Protein AF-A0A3D5PVN9-F1 (afdb_monomer)

Solvent-accessible surface area (backbone atoms only — not comparable to full-atom values): 4089 Å² total; per-residue (Å²): 132,85,51,72,68,55,57,51,41,60,69,69,47,40,61,64,53,48,54,57,50,47,54,54,50,53,52,51,51,54,51,50,51,54,52,51,51,52,51,51,50,54,63,71,67,40,53,69,58,55,50,52,50,52,54,51,53,50,50,54,49,52,51,51,51,49,53,57,64,71,73,111

Structure (mmCIF, N/CA/C/O backbone):
data_AF-A0A3D5PVN9-F1
#
_entry.id   AF-A0A3D5PVN9-F1
#
loop_
_atom_site.group_PDB
_atom_site.id
_atom_site.type_symbol
_atom_site.label_atom_id
_atom_site.label_alt_id
_atom_site.label_comp_id
_atom_site.label_asym_id
_atom_site.label_entity_id
_atom_site.label_seq_id
_atom_site.pdbx_PDB_ins_code
_atom_site.Cartn_x
_atom_site.Cartn_y
_atom_site.Cartn_z
_atom_site.occupancy
_atom_site.B_iso_or_equiv
_atom_site.auth_seq_id
_atom_site.auth_comp_id
_atom_site.auth_asym_id
_atom_site.auth_atom_id
_atom_site.pdbx_PDB_model_num
ATOM 1 N N . MET A 1 1 ? 33.230 -5.304 -38.478 1.00 65.44 1 MET A N 1
ATOM 2 C CA . MET A 1 1 ? 32.384 -4.456 -39.346 1.00 65.44 1 MET A CA 1
ATOM 3 C C . MET A 1 1 ? 30.931 -4.633 -38.935 1.00 65.44 1 MET A C 1
ATOM 5 O O . MET A 1 1 ? 30.524 -5.766 -38.709 1.00 65.44 1 MET A O 1
ATOM 9 N N . MET A 1 2 ? 30.185 -3.541 -38.762 1.00 70.38 2 MET A N 1
ATOM 10 C CA . MET A 1 2 ? 28.760 -3.586 -38.411 1.00 70.38 2 MET A CA 1
ATOM 11 C C . MET A 1 2 ? 27.958 -3.991 -39.653 1.00 70.38 2 MET A C 1
ATOM 13 O O . MET A 1 2 ? 28.218 -3.463 -40.731 1.00 70.38 2 MET A O 1
ATOM 17 N N . SER A 1 3 ? 27.041 -4.958 -39.537 1.00 85.25 3 SER A N 1
ATOM 18 C CA . SER A 1 3 ? 26.224 -5.372 -40.683 1.00 85.25 3 SER A CA 1
ATOM 19 C C . SER A 1 3 ? 25.219 -4.276 -41.037 1.00 85.25 3 SER A C 1
ATOM 21 O O . SER A 1 3 ? 24.716 -3.581 -40.152 1.00 85.25 3 SER A O 1
ATOM 23 N N . LEU A 1 4 ? 24.890 -4.150 -42.324 1.00 79.94 4 LEU A N 1
ATOM 24 C CA . LEU A 1 4 ? 23.889 -3.200 -42.822 1.00 79.94 4 LEU A CA 1
ATOM 25 C C . LEU A 1 4 ? 22.557 -3.316 -42.056 1.00 79.94 4 LEU A C 1
ATOM 27 O O . LEU A 1 4 ? 21.935 -2.315 -41.718 1.00 79.94 4 LEU A O 1
ATOM 31 N N . ALA A 1 5 ? 22.174 -4.541 -41.686 1.00 77.38 5 ALA A N 1
ATOM 32 C CA . ALA A 1 5 ? 20.993 -4.807 -40.870 1.00 77.38 5 ALA A CA 1
ATOM 33 C C . ALA A 1 5 ? 21.081 -4.190 -39.462 1.00 77.38 5 ALA A C 1
ATOM 35 O O . ALA A 1 5 ? 20.101 -3.637 -38.967 1.00 77.38 5 ALA A O 1
ATOM 36 N N . LYS A 1 6 ? 22.255 -4.240 -38.821 1.00 76.62 6 LYS A N 1
ATOM 37 C CA . LYS A 1 6 ? 22.461 -3.651 -37.492 1.00 76.62 6 LYS A CA 1
ATOM 38 C C . LYS A 1 6 ? 22.449 -2.122 -37.543 1.00 76.62 6 LYS A C 1
ATOM 40 O O . LYS A 1 6 ? 21.870 -1.497 -36.663 1.00 76.62 6 LYS A O 1
ATOM 45 N N . GLN A 1 7 ? 23.004 -1.536 -38.601 1.00 78.44 7 GLN A N 1
ATOM 46 C CA . GLN A 1 7 ? 22.974 -0.089 -38.813 1.00 78.44 7 GLN A CA 1
ATOM 47 C C . GLN A 1 7 ? 21.545 0.424 -39.057 1.00 78.44 7 GLN A C 1
ATOM 49 O O . GLN A 1 7 ? 21.146 1.434 -38.485 1.00 78.44 7 GLN A O 1
ATOM 54 N N . MET A 1 8 ? 20.745 -0.319 -39.830 1.00 78.94 8 MET A N 1
ATOM 55 C CA . MET A 1 8 ? 19.327 -0.014 -40.052 1.00 78.94 8 MET A CA 1
ATOM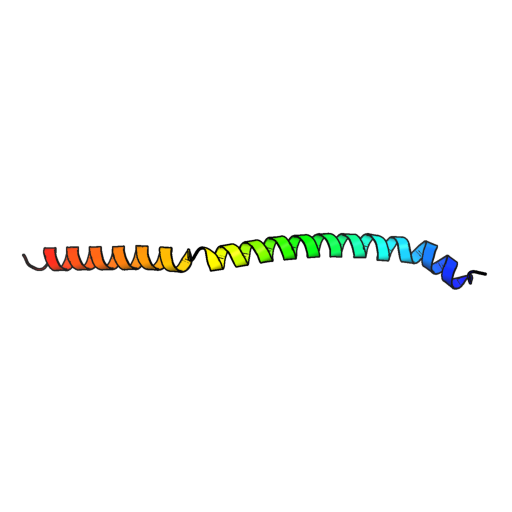 56 C C . MET A 1 8 ? 18.498 -0.115 -38.763 1.00 78.94 8 MET A C 1
ATOM 58 O O . MET A 1 8 ? 17.672 0.752 -38.487 1.00 78.94 8 MET A O 1
ATOM 62 N N . TYR A 1 9 ? 18.733 -1.144 -37.945 1.00 77.19 9 TYR A N 1
ATOM 63 C CA . TYR A 1 9 ? 18.030 -1.328 -36.673 1.00 77.19 9 TYR A CA 1
ATOM 64 C C . TYR A 1 9 ? 18.359 -0.225 -35.655 1.00 77.19 9 TYR A C 1
ATOM 66 O O . TYR A 1 9 ? 17.454 0.357 -35.052 1.00 77.19 9 TYR A O 1
ATOM 74 N N . ASP A 1 10 ? 19.646 0.093 -35.488 1.00 77.44 10 ASP A N 1
ATOM 75 C CA . ASP A 1 10 ? 20.090 1.132 -34.555 1.00 77.44 10 ASP A CA 1
ATOM 76 C C . ASP A 1 10 ? 19.621 2.539 -34.991 1.00 77.44 10 ASP A C 1
ATOM 78 O O . ASP A 1 10 ? 19.370 3.367 -34.122 1.00 77.44 10 ASP A O 1
ATOM 82 N N . TYR A 1 11 ? 19.445 2.811 -36.294 1.00 75.94 11 TYR A N 1
ATOM 83 C CA . TYR A 1 11 ? 19.009 4.129 -36.788 1.00 75.94 11 TYR A CA 1
ATOM 84 C C . TYR A 1 11 ? 17.484 4.324 -36.776 1.00 75.94 11 TYR A C 1
ATOM 86 O O . TYR A 1 11 ? 17.005 5.398 -36.422 1.00 75.94 11 TYR A O 1
ATOM 94 N N . TYR A 1 12 ? 16.706 3.299 -37.143 1.00 72.88 12 TYR A N 1
ATOM 95 C CA . TYR A 1 12 ? 15.252 3.443 -37.317 1.00 72.88 12 TYR A CA 1
ATOM 96 C C . TYR A 1 12 ? 14.411 2.883 -36.169 1.00 72.88 12 TYR A C 1
ATOM 98 O O . TYR A 1 12 ? 13.302 3.360 -35.945 1.00 72.88 12 TYR A O 1
ATOM 106 N N . VAL A 1 13 ? 14.892 1.871 -35.446 1.00 72.00 13 VAL A N 1
ATOM 107 C CA . VAL A 1 13 ? 14.050 1.099 -34.512 1.00 72.00 13 VAL A CA 1
ATOM 108 C C . VAL A 1 13 ? 14.393 1.413 -33.060 1.00 72.00 13 VAL A C 1
ATOM 110 O O . VAL A 1 13 ? 13.514 1.658 -32.234 1.00 72.00 13 VAL A O 1
ATOM 113 N N . LYS A 1 14 ? 15.686 1.448 -32.749 1.00 72.50 14 LYS A N 1
ATOM 114 C CA . LYS A 1 14 ? 16.198 1.644 -31.394 1.00 72.50 14 LYS A CA 1
ATOM 115 C C . LYS A 1 14 ? 15.870 3.000 -30.749 1.00 72.50 14 LYS A C 1
ATOM 117 O O . LYS A 1 14 ? 15.447 2.960 -29.598 1.00 72.50 14 LYS A O 1
ATOM 122 N N . PRO A 1 15 ? 15.997 4.164 -31.414 1.00 68.44 15 PRO A N 1
ATOM 123 C CA . PRO A 1 15 ? 15.642 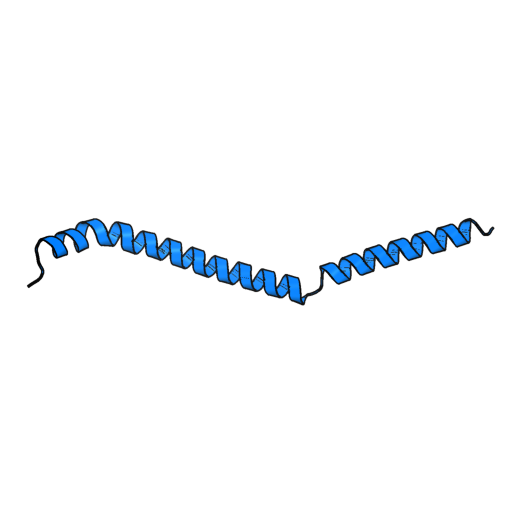5.438 -30.782 1.00 68.44 15 PRO A CA 1
ATOM 124 C C . PRO A 1 15 ? 14.144 5.524 -30.458 1.00 68.44 15 PRO A C 1
ATOM 126 O O . PRO A 1 15 ? 13.759 6.011 -29.404 1.00 68.44 15 PRO A O 1
ATOM 129 N N . TYR A 1 16 ? 13.275 4.966 -31.304 1.00 64.31 16 TYR A N 1
ATOM 130 C CA . TYR A 1 16 ? 11.828 5.055 -31.089 1.00 64.31 16 TYR A CA 1
ATOM 131 C C . TYR A 1 16 ? 11.281 4.068 -30.056 1.00 64.31 16 TYR A C 1
ATOM 133 O O . TYR A 1 16 ? 10.358 4.422 -29.327 1.00 64.31 16 TYR A O 1
ATOM 141 N N . LEU A 1 17 ? 11.805 2.840 -30.003 1.00 65.38 17 LEU A N 1
ATOM 142 C CA . LEU A 1 17 ? 11.325 1.810 -29.073 1.00 65.38 17 LEU A CA 1
ATOM 143 C C . LEU A 1 17 ? 12.136 1.753 -27.775 1.00 65.38 17 LEU A C 1
ATOM 145 O O . LEU A 1 17 ? 11.580 1.440 -26.727 1.00 65.38 17 LEU A O 1
ATOM 149 N N . GLY A 1 18 ? 13.433 2.053 -27.842 1.00 68.56 18 GLY A N 1
ATOM 150 C CA . GLY A 1 18 ? 14.336 2.027 -26.696 1.00 68.56 18 GLY A CA 1
ATOM 151 C C . GLY A 1 18 ? 14.105 3.201 -25.755 1.00 68.56 18 GLY A C 1
ATOM 152 O O . GLY A 1 18 ? 13.819 2.974 -24.586 1.00 68.56 18 GLY A O 1
ATOM 153 N N . GLU A 1 19 ? 14.155 4.437 -26.261 1.00 71.81 19 GLU A N 1
ATOM 154 C CA . GLU A 1 19 ? 14.028 5.630 -25.407 1.00 71.81 19 GLU A CA 1
ATOM 155 C C . GLU A 1 19 ? 12.601 5.784 -24.864 1.00 71.81 19 GLU A C 1
ATOM 157 O O . GLU A 1 19 ? 12.408 5.917 -23.661 1.00 71.81 19 GLU A O 1
ATOM 162 N N . LYS A 1 20 ? 11.568 5.624 -25.708 1.00 70.94 20 LYS A N 1
ATOM 163 C CA . LYS A 1 20 ? 10.169 5.692 -25.237 1.00 70.94 20 LYS A CA 1
ATOM 164 C C . LYS A 1 20 ? 9.794 4.561 -24.280 1.00 70.94 20 LYS A C 1
ATOM 166 O O . LYS A 1 20 ? 8.999 4.775 -23.370 1.00 70.94 20 LYS A O 1
ATOM 171 N N . GLY A 1 21 ? 10.302 3.350 -24.513 1.00 75.62 21 GLY A N 1
ATOM 172 C CA . GLY A 1 21 ? 10.030 2.202 -23.650 1.00 75.62 21 GLY A CA 1
ATOM 173 C C . GLY A 1 21 ? 10.721 2.331 -22.294 1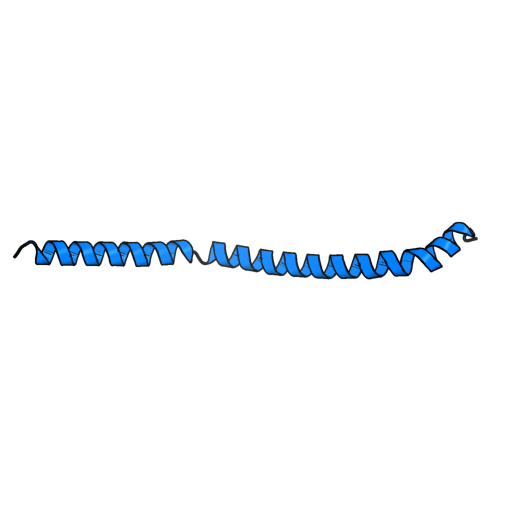.00 75.62 21 GLY A C 1
ATOM 174 O O . GLY A 1 21 ? 10.119 2.019 -21.270 1.00 75.62 21 GLY A O 1
ATOM 175 N N . GLN A 1 22 ? 11.956 2.832 -22.281 1.00 80.62 22 GLN A N 1
ATOM 176 C CA . GLN A 1 22 ? 12.724 3.058 -21.062 1.00 80.62 22 GLN A CA 1
ATOM 177 C C . GLN A 1 22 ? 12.092 4.142 -20.180 1.00 80.62 22 GLN A C 1
ATOM 179 O O . GLN A 1 22 ? 11.888 3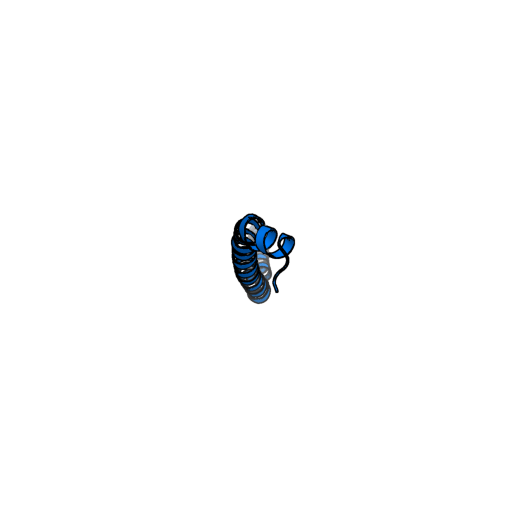.892 -18.993 1.00 80.62 22 GLN A O 1
ATOM 184 N N .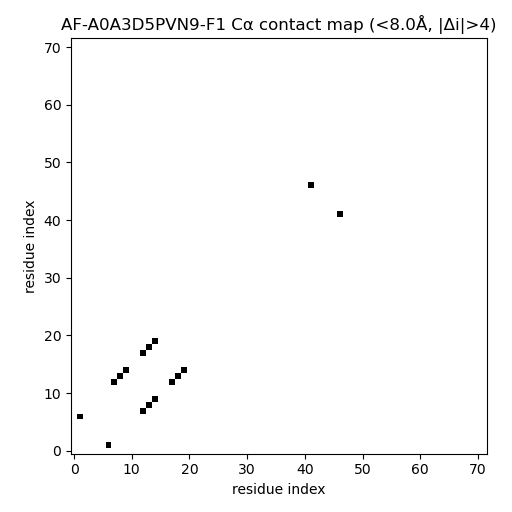 ASP A 1 23 ? 11.685 5.275 -20.755 1.00 85.25 23 ASP A N 1
ATOM 185 C CA . ASP A 1 23 ? 11.062 6.374 -20.002 1.00 85.25 23 ASP A CA 1
ATOM 186 C C . ASP A 1 23 ? 9.744 5.950 -19.332 1.00 85.25 23 ASP A C 1
ATOM 188 O O . ASP A 1 23 ? 9.467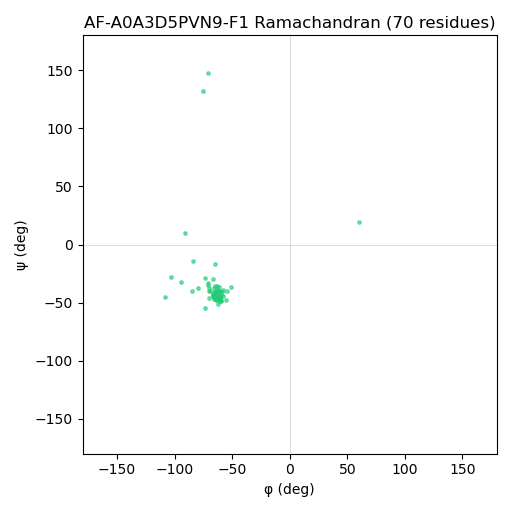 6.295 -18.180 1.00 85.25 23 ASP A O 1
ATOM 192 N N . MET A 1 24 ? 8.929 5.146 -20.025 1.00 87.38 24 MET A N 1
ATOM 193 C CA . MET A 1 24 ? 7.689 4.605 -19.455 1.00 87.38 24 MET A CA 1
ATOM 194 C C . MET A 1 24 ? 7.962 3.651 -18.287 1.00 87.38 24 MET A C 1
ATOM 196 O O . MET A 1 24 ? 7.244 3.675 -17.285 1.00 87.38 24 MET A O 1
ATOM 200 N N . VAL A 1 25 ? 8.991 2.806 -18.410 1.00 87.69 25 VAL A N 1
ATOM 201 C CA . VAL A 1 25 ? 9.370 1.849 -17.363 1.00 87.69 25 VAL A CA 1
ATOM 202 C C . VAL A 1 25 ? 9.940 2.570 -16.145 1.00 87.69 25 VAL A C 1
ATOM 204 O O . VAL A 1 25 ? 9.595 2.206 -15.024 1.00 87.69 25 VAL A O 1
ATOM 207 N N . GLU A 1 26 ? 10.752 3.609 -16.335 1.00 89.38 26 GLU A N 1
ATOM 208 C CA . GLU A 1 26 ? 11.307 4.402 -15.235 1.00 89.38 26 GLU A CA 1
ATOM 209 C C . GLU A 1 26 ? 10.204 5.107 -14.436 1.00 89.38 26 GLU A C 1
ATOM 211 O O . GLU A 1 26 ? 10.166 5.016 -13.205 1.00 89.38 26 GLU A O 1
ATOM 216 N N . TYR A 1 27 ? 9.238 5.717 -15.130 1.00 92.94 27 TYR A N 1
ATOM 217 C CA . TYR A 1 27 ? 8.087 6.327 -14.471 1.00 92.94 27 TYR A CA 1
ATOM 218 C C . TYR A 1 27 ? 7.243 5.298 -13.706 1.00 92.94 27 TYR A C 1
ATOM 220 O O . TYR A 1 27 ? 6.875 5.526 -12.550 1.00 92.94 27 TYR A O 1
ATOM 228 N N . ALA A 1 28 ? 6.963 4.142 -14.316 1.00 94.06 28 ALA A N 1
ATOM 229 C CA . ALA A 1 28 ? 6.206 3.074 -13.668 1.00 94.06 28 ALA A CA 1
ATOM 230 C C . ALA A 1 28 ? 6.932 2.516 -12.434 1.00 94.06 28 ALA A C 1
ATOM 232 O O . ALA A 1 28 ? 6.296 2.255 -11.413 1.00 94.06 28 ALA A O 1
ATOM 233 N N . LEU A 1 29 ? 8.259 2.375 -12.500 1.00 94.38 29 LEU A N 1
ATOM 234 C CA . LEU A 1 29 ? 9.090 1.932 -11.383 1.00 94.38 29 LEU A CA 1
ATOM 235 C C . LEU A 1 29 ? 9.024 2.928 -10.219 1.00 94.38 29 LEU A C 1
ATOM 237 O O . LEU A 1 29 ? 8.790 2.534 -9.077 1.00 94.38 29 LEU A O 1
ATOM 241 N N . MET A 1 30 ? 9.176 4.222 -10.506 1.00 96.00 30 MET A N 1
ATOM 242 C CA . MET A 1 30 ? 9.076 5.267 -9.491 1.00 96.00 30 MET A CA 1
ATOM 243 C C . MET A 1 30 ? 7.685 5.280 -8.844 1.00 96.00 30 MET A C 1
ATOM 245 O O . MET A 1 30 ? 7.571 5.325 -7.618 1.00 96.00 30 MET A O 1
ATOM 249 N N . LEU A 1 31 ? 6.625 5.163 -9.649 1.00 96.12 31 LEU A N 1
ATOM 250 C CA . LEU A 1 31 ? 5.253 5.088 -9.152 1.00 96.12 31 LEU A CA 1
ATOM 251 C C . LEU A 1 31 ? 5.034 3.852 -8.267 1.00 96.12 31 LEU A C 1
ATOM 253 O O . LEU A 1 31 ? 4.429 3.964 -7.202 1.00 96.12 31 LEU A O 1
ATOM 257 N N . ALA A 1 32 ? 5.559 2.691 -8.665 1.00 96.06 32 ALA A N 1
ATOM 258 C CA . ALA A 1 32 ? 5.464 1.460 -7.886 1.00 96.06 32 ALA A CA 1
ATOM 259 C C . ALA A 1 32 ? 6.139 1.596 -6.513 1.00 96.06 32 ALA A C 1
ATOM 261 O O . ALA A 1 32 ? 5.585 1.142 -5.512 1.00 96.06 32 ALA A O 1
ATOM 262 N N . ILE A 1 33 ? 7.289 2.274 -6.445 1.00 96.56 33 ILE A N 1
ATOM 263 C CA . ILE A 1 33 ? 7.977 2.562 -5.180 1.00 96.56 33 ILE A CA 1
ATOM 264 C C . ILE A 1 33 ? 7.120 3.480 -4.300 1.00 96.56 33 ILE A C 1
ATOM 266 O O . ILE A 1 33 ? 6.914 3.177 -3.125 1.00 96.56 33 ILE A O 1
ATOM 270 N N . ILE A 1 34 ? 6.578 4.567 -4.858 1.00 96.56 34 ILE A N 1
ATOM 271 C CA . ILE A 1 34 ? 5.729 5.514 -4.116 1.00 96.56 34 ILE A CA 1
ATOM 272 C C . ILE A 1 34 ? 4.490 4.807 -3.547 1.00 96.56 34 ILE A C 1
ATOM 274 O O . ILE A 1 34 ? 4.189 4.941 -2.360 1.00 96.56 34 ILE A O 1
ATOM 278 N N . VAL A 1 35 ? 3.795 4.016 -4.369 1.00 96.44 35 VAL A N 1
ATOM 279 C CA . VAL A 1 35 ? 2.613 3.247 -3.948 1.00 96.44 35 VAL A CA 1
ATOM 280 C C . VAL A 1 35 ? 2.985 2.202 -2.895 1.00 96.44 35 VAL A C 1
ATOM 282 O O . VAL A 1 35 ? 2.276 2.065 -1.899 1.00 96.44 35 VAL A O 1
ATOM 285 N N . GLY A 1 36 ? 4.112 1.505 -3.069 1.00 95.31 36 GLY A N 1
ATOM 286 C CA . GLY A 1 36 ? 4.609 0.517 -2.112 1.00 95.31 36 GLY A CA 1
ATOM 287 C C . GLY A 1 36 ? 4.900 1.119 -0.736 1.00 95.31 36 GLY A C 1
ATOM 288 O O . GLY A 1 36 ? 4.466 0.575 0.279 1.00 95.31 36 GLY A O 1
ATOM 289 N N . ILE A 1 37 ? 5.564 2.279 -0.693 1.00 94.75 37 ILE A N 1
ATOM 290 C CA . ILE A 1 37 ? 5.821 3.016 0.554 1.00 94.75 37 ILE A CA 1
ATOM 291 C C . ILE A 1 37 ? 4.501 3.478 1.186 1.00 94.75 37 ILE A C 1
ATOM 293 O O . ILE A 1 37 ? 4.300 3.292 2.387 1.00 94.75 37 ILE A O 1
ATOM 297 N N . GLY A 1 38 ? 3.579 4.033 0.393 1.00 92.19 38 GLY A N 1
ATOM 298 C CA . GLY A 1 38 ? 2.266 4.467 0.876 1.00 92.19 38 GLY A CA 1
ATOM 299 C C . GLY A 1 38 ? 1.456 3.327 1.499 1.00 92.19 38 GLY A C 1
ATOM 300 O O . GLY A 1 38 ? 0.862 3.500 2.563 1.00 92.19 38 GLY A O 1
ATOM 301 N N . TRP A 1 39 ? 1.488 2.142 0.886 1.00 91.00 39 TRP A N 1
ATOM 302 C CA . TRP A 1 39 ? 0.830 0.948 1.413 1.00 91.00 39 TRP A CA 1
ATOM 303 C C . TRP A 1 39 ? 1.466 0.453 2.719 1.00 91.00 39 TRP A C 1
ATOM 305 O O . TRP A 1 39 ? 0.746 0.163 3.675 1.00 91.00 39 TRP A O 1
ATOM 315 N N . LEU A 1 40 ? 2.801 0.424 2.797 1.00 89.44 40 LEU A N 1
ATOM 316 C CA . LEU A 1 40 ? 3.523 0.014 4.006 1.00 89.44 40 LEU A CA 1
ATOM 317 C C . LEU A 1 40 ? 3.202 0.943 5.185 1.00 89.44 40 LEU A C 1
ATOM 319 O O . LEU A 1 40 ? 2.881 0.467 6.274 1.00 89.44 40 LEU A O 1
ATOM 323 N N . ILE A 1 41 ? 3.213 2.261 4.962 1.00 88.50 41 ILE A N 1
ATOM 324 C CA . ILE A 1 41 ? 2.847 3.253 5.985 1.00 88.50 41 ILE A CA 1
ATOM 325 C C . ILE A 1 41 ? 1.380 3.093 6.393 1.00 88.50 41 ILE A C 1
ATOM 327 O O . ILE A 1 41 ? 1.075 3.087 7.586 1.00 88.50 41 ILE A O 1
ATOM 331 N N . TYR A 1 42 ? 0.469 2.936 5.429 1.00 85.81 42 TYR A N 1
ATOM 332 C CA . TYR A 1 42 ? -0.950 2.714 5.707 1.00 85.81 42 TYR A CA 1
ATOM 333 C C . TYR A 1 42 ? -1.156 1.499 6.621 1.00 85.81 42 TYR A C 1
ATOM 335 O O . TYR A 1 42 ? -1.833 1.610 7.646 1.00 85.81 42 TYR A O 1
ATOM 343 N N . GLN A 1 43 ? -0.504 0.375 6.314 1.00 84.75 43 GLN A N 1
ATOM 344 C CA . GLN A 1 43 ? -0.581 -0.841 7.120 1.00 84.75 43 GLN A CA 1
ATOM 345 C C . GLN A 1 43 ? 0.059 -0.668 8.508 1.00 84.75 43 GLN A C 1
ATOM 347 O O . GLN A 1 43 ? -0.540 -1.064 9.508 1.00 84.75 43 GLN A O 1
ATOM 352 N N . GLN A 1 44 ? 1.244 -0.051 8.593 1.00 81.62 44 GLN A N 1
ATOM 353 C CA . GLN A 1 44 ? 1.966 0.122 9.859 1.00 81.62 44 GLN A CA 1
ATOM 354 C C . GLN A 1 44 ? 1.298 1.136 10.796 1.00 81.62 44 GLN A C 1
ATOM 356 O O . GLN A 1 44 ? 1.335 0.963 12.012 1.00 81.62 44 GLN A O 1
ATOM 361 N N . SER A 1 45 ? 0.657 2.173 10.253 1.00 82.12 45 SER A N 1
ATOM 362 C CA . SER A 1 45 ? -0.010 3.211 11.051 1.00 82.12 45 SER A CA 1
ATOM 363 C C . SER A 1 45 ? -1.198 2.697 11.866 1.00 82.12 45 SER A C 1
ATOM 365 O O . SER A 1 45 ? -1.666 3.390 12.768 1.00 82.12 45 SER A O 1
ATOM 367 N N . GLY A 1 46 ? -1.724 1.507 11.546 1.00 84.56 46 GLY A N 1
ATOM 368 C CA . GLY A 1 46 ? -2.855 0.927 12.266 1.00 84.56 46 GLY A CA 1
ATOM 369 C C . GLY A 1 46 ? -4.121 1.790 12.213 1.00 84.56 46 GLY A C 1
ATOM 370 O O . GLY A 1 46 ? -5.007 1.605 13.045 1.00 84.56 46 GLY A O 1
ATOM 371 N N . ILE A 1 47 ? -4.227 2.723 11.255 1.00 86.00 47 ILE A N 1
ATOM 372 C CA . ILE A 1 47 ? -5.339 3.681 11.150 1.00 86.00 47 ILE A CA 1
ATOM 373 C C . ILE A 1 47 ? -6.691 2.962 11.128 1.00 86.00 47 ILE A C 1
ATOM 375 O O . ILE A 1 47 ? -7.620 3.403 11.798 1.00 86.00 47 ILE A O 1
ATOM 379 N N . ALA A 1 48 ? -6.795 1.825 10.435 1.00 84.81 48 ALA A N 1
ATOM 380 C CA . ALA A 1 48 ? -8.011 1.014 10.424 1.00 84.81 48 ALA A CA 1
ATOM 381 C C . ALA A 1 48 ? -8.430 0.566 11.839 1.00 84.81 48 ALA A C 1
ATOM 383 O O . ALA A 1 48 ? -9.596 0.696 12.209 1.00 84.81 48 ALA A O 1
ATOM 384 N N . ASN A 1 49 ? -7.480 0.107 12.661 1.00 90.56 49 ASN A N 1
ATOM 385 C CA . ASN A 1 49 ? -7.749 -0.283 14.048 1.00 90.56 49 ASN A CA 1
ATOM 386 C C . ASN A 1 49 ? -8.149 0.927 14.895 1.00 90.56 49 ASN A C 1
ATOM 388 O O . ASN A 1 49 ? -9.121 0.858 15.641 1.00 90.56 49 ASN A O 1
ATOM 392 N N . SER A 1 50 ? -7.445 2.051 14.746 1.00 90.94 50 SER A N 1
ATOM 393 C CA . SER A 1 50 ? -7.769 3.295 15.452 1.00 90.94 50 SER A CA 1
ATOM 394 C C . SER A 1 50 ? -9.183 3.785 15.128 1.00 90.94 50 SER A C 1
ATOM 396 O O . SER A 1 50 ? -9.932 4.133 16.037 1.00 90.94 50 SER A O 1
ATOM 398 N N . ILE A 1 51 ? -9.582 3.748 13.854 1.00 92.06 51 ILE A N 1
ATOM 399 C CA . ILE A 1 51 ? -10.932 4.113 13.408 1.00 92.06 51 ILE A CA 1
ATOM 400 C C . ILE A 1 51 ? -11.977 3.171 14.019 1.00 92.06 51 ILE A C 1
ATOM 402 O O . ILE A 1 51 ? -12.931 3.640 14.640 1.00 92.06 51 ILE A O 1
ATOM 406 N N . ASN A 1 52 ? -11.781 1.855 13.905 1.00 94.62 52 ASN A N 1
ATOM 407 C CA . ASN A 1 52 ? -12.702 0.868 14.476 1.00 94.62 52 ASN A CA 1
ATOM 408 C C . ASN A 1 52 ? -12.860 1.037 15.994 1.00 94.62 52 ASN A C 1
ATOM 410 O O . ASN A 1 52 ? -13.973 0.948 16.515 1.00 94.62 52 ASN A O 1
ATOM 414 N N . ASN A 1 53 ? -11.772 1.347 16.699 1.00 96.38 53 ASN A N 1
ATOM 415 C CA . ASN A 1 53 ? -11.796 1.591 18.138 1.00 96.38 53 ASN A CA 1
ATOM 416 C C . ASN A 1 53 ? -12.604 2.843 18.495 1.00 96.38 53 ASN A C 1
ATOM 418 O O . ASN A 1 53 ? -13.389 2.806 19.440 1.00 96.38 53 ASN A O 1
ATOM 422 N N . VAL A 1 54 ? -12.457 3.938 17.741 1.00 96.44 54 VAL A N 1
ATOM 423 C CA . VAL A 1 54 ? -13.248 5.163 17.954 1.00 96.44 54 VAL A CA 1
ATOM 424 C C . VAL A 1 54 ? -14.739 4.881 17.778 1.00 96.44 54 VAL A C 1
ATOM 426 O O . VAL A 1 54 ? -15.526 5.224 18.660 1.00 96.44 54 VAL A O 1
ATOM 429 N N . PHE A 1 55 ? -15.130 4.206 16.693 1.00 97.00 55 PHE A N 1
ATOM 430 C CA . PHE A 1 55 ? -16.534 3.862 16.449 1.00 97.00 55 PHE A CA 1
ATOM 431 C C . PHE A 1 55 ? -17.098 2.907 17.506 1.00 97.00 55 PHE A C 1
ATOM 433 O O . PHE A 1 55 ? -18.198 3.130 18.007 1.00 97.00 55 PHE A O 1
ATOM 440 N N . THR A 1 56 ? -16.331 1.890 17.903 1.00 97.25 56 THR A N 1
ATOM 441 C CA . THR A 1 56 ? -16.733 0.944 18.957 1.00 97.25 56 THR A CA 1
ATOM 442 C C . THR A 1 56 ? -16.926 1.658 20.294 1.00 97.25 56 THR A C 1
ATOM 444 O O . THR A 1 56 ? -17.936 1.466 20.966 1.00 97.25 56 THR A O 1
ATOM 447 N N . ASN A 1 57 ? -15.996 2.538 20.671 1.00 96.81 57 ASN A N 1
ATOM 448 C CA . ASN A 1 57 ? -1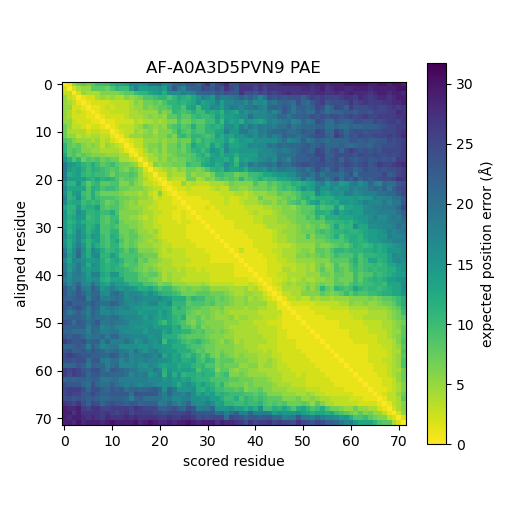6.096 3.305 21.909 1.00 96.81 57 ASN A CA 1
ATOM 449 C C . ASN A 1 57 ? -17.295 4.260 21.897 1.00 96.81 57 ASN A C 1
ATOM 451 O O . ASN A 1 57 ? -17.993 4.363 22.905 1.00 96.81 57 ASN A O 1
ATOM 455 N N . ALA A 1 58 ? -17.561 4.920 20.767 1.00 96.56 58 ALA A N 1
ATOM 456 C CA . ALA A 1 58 ? -18.732 5.776 20.604 1.00 96.56 58 ALA A CA 1
ATOM 457 C C . ALA A 1 58 ? -20.041 4.977 20.719 1.00 96.56 58 ALA A C 1
ATOM 459 O O . ALA A 1 58 ? -20.938 5.389 21.452 1.00 96.56 58 ALA A O 1
ATOM 460 N N . SER A 1 59 ? -20.122 3.807 20.076 1.00 95.31 59 SER A N 1
ATOM 461 C CA . SER A 1 59 ? -21.276 2.906 20.184 1.00 95.31 59 SER A CA 1
ATOM 462 C C . SER A 1 59 ? -21.511 2.471 21.630 1.00 95.31 59 SER A C 1
ATOM 464 O O . SER A 1 59 ? -22.617 2.605 22.147 1.00 95.31 59 SER A O 1
ATOM 466 N N . ASN A 1 60 ? -20.454 2.034 22.319 1.00 96.38 60 ASN A N 1
ATOM 467 C CA . ASN A 1 60 ? -20.531 1.629 23.721 1.00 96.38 60 ASN A CA 1
ATOM 468 C C . ASN A 1 60 ? -20.968 2.787 24.630 1.00 96.38 60 ASN A C 1
ATOM 470 O O . ASN A 1 60 ? -21.691 2.577 25.601 1.00 96.38 60 ASN A O 1
ATOM 474 N N . LEU A 1 61 ? -20.524 4.016 24.344 1.00 96.38 61 LEU A N 1
ATOM 475 C CA . LEU A 1 61 ? -20.937 5.202 25.092 1.00 96.38 61 LEU A CA 1
ATOM 476 C C . LEU A 1 61 ? -22.423 5.510 24.875 1.00 96.38 61 LEU A C 1
ATOM 478 O O . LEU A 1 61 ? -23.126 5.793 25.843 1.00 96.38 61 LEU A O 1
ATOM 482 N N . MET A 1 62 ? -22.905 5.417 23.635 1.00 95.06 62 MET A N 1
ATOM 483 C CA . MET A 1 62 ? -24.321 5.602 23.309 1.00 95.06 62 MET A CA 1
ATOM 484 C C . MET A 1 62 ? -25.202 4.539 23.964 1.00 95.06 62 MET A C 1
ATOM 486 O O . MET A 1 62 ? -26.243 4.873 24.522 1.00 95.06 62 MET A O 1
ATOM 490 N N . GLU A 1 63 ? -24.777 3.276 23.951 1.00 95.06 63 GLU A N 1
ATOM 491 C CA . GLU A 1 63 ? -25.505 2.186 24.600 1.00 95.06 63 GLU A CA 1
ATOM 492 C C . GLU A 1 63 ? -25.571 2.384 26.119 1.00 95.06 63 GLU A C 1
ATOM 494 O O . GLU A 1 63 ? -26.640 2.268 26.715 1.00 95.06 63 GLU A O 1
ATOM 499 N N . LYS A 1 64 ? -24.455 2.771 26.750 1.00 94.81 64 LYS A N 1
ATOM 500 C CA . LYS A 1 64 ? -24.429 3.115 28.180 1.00 94.81 64 LYS A CA 1
ATOM 501 C C . LYS A 1 64 ? -25.353 4.283 28.506 1.00 94.81 64 LYS A C 1
ATOM 503 O O . LYS A 1 64 ? -26.094 4.200 29.481 1.00 94.81 64 LYS A O 1
ATOM 508 N N . ALA A 1 65 ? -25.324 5.344 27.701 1.00 93.50 65 ALA A N 1
ATOM 509 C CA . ALA A 1 65 ? -26.207 6.490 27.880 1.00 93.50 65 ALA A CA 1
ATOM 510 C C . ALA A 1 65 ? -27.680 6.076 27.759 1.00 93.50 65 ALA A C 1
ATOM 512 O O . ALA A 1 65 ? -28.470 6.407 28.635 1.00 93.50 65 ALA A O 1
ATOM 513 N N . ASN A 1 66 ? -28.029 5.282 26.743 1.00 93.50 66 ASN A N 1
ATOM 514 C CA . ASN A 1 66 ? -29.381 4.764 26.554 1.00 93.50 66 ASN A CA 1
ATOM 515 C C . ASN A 1 66 ? -29.840 3.888 27.729 1.00 93.50 66 ASN A C 1
ATOM 517 O O . ASN A 1 66 ? -30.924 4.097 28.259 1.00 93.50 66 ASN A O 1
ATOM 521 N N . ASN A 1 67 ? -29.005 2.952 28.184 1.00 92.12 67 ASN A N 1
ATOM 522 C CA . ASN A 1 67 ? -29.323 2.095 29.328 1.00 92.12 67 ASN A CA 1
ATOM 523 C C . ASN A 1 67 ? -29.490 2.904 30.6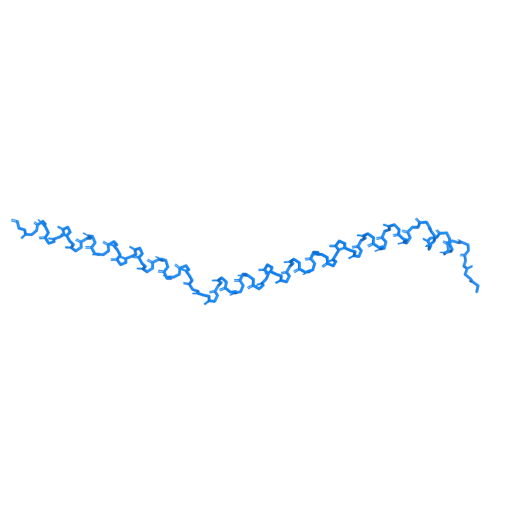22 1.00 92.12 67 ASN A C 1
ATOM 525 O O . ASN A 1 67 ? -30.352 2.592 31.438 1.00 92.12 67 ASN A O 1
ATOM 529 N N . GLN A 1 68 ? -28.700 3.966 30.801 1.00 91.12 68 GLN A N 1
ATOM 530 C CA . GLN A 1 68 ? -28.843 4.874 31.935 1.00 91.12 68 GLN A CA 1
ATOM 531 C C . GLN A 1 68 ? -30.107 5.740 31.836 1.00 91.12 68 GLN A C 1
ATOM 533 O O . GLN A 1 68 ? -30.731 6.004 32.857 1.00 91.12 68 GLN A O 1
ATOM 538 N N . SER A 1 69 ? -30.511 6.148 30.631 1.00 82.00 69 SER A N 1
ATOM 539 C CA . SER A 1 69 ? -31.770 6.865 30.391 1.00 82.00 69 SER A CA 1
ATOM 540 C C . SER A 1 69 ? -33.010 5.970 30.484 1.00 82.00 69 SER A C 1
ATOM 542 O O . SER A 1 69 ? -34.076 6.459 30.829 1.00 82.00 69 SER A O 1
ATOM 544 N N . ALA A 1 70 ? -32.888 4.675 30.185 1.00 77.44 70 ALA A N 1
ATOM 545 C CA . ALA A 1 70 ? -33.973 3.697 30.289 1.00 77.44 70 ALA A CA 1
ATOM 546 C C . ALA A 1 70 ? -34.150 3.130 31.713 1.00 77.44 70 ALA A C 1
ATOM 548 O O . ALA A 1 70 ? -35.153 2.479 31.994 1.00 77.44 70 ALA A O 1
ATOM 549 N N . GLY A 1 71 ? -33.166 3.341 32.597 1.00 64.06 71 GLY A N 1
ATOM 550 C CA . GLY A 1 71 ? -33.166 2.903 33.999 1.00 64.06 71 GLY A CA 1
ATOM 551 C C . GLY A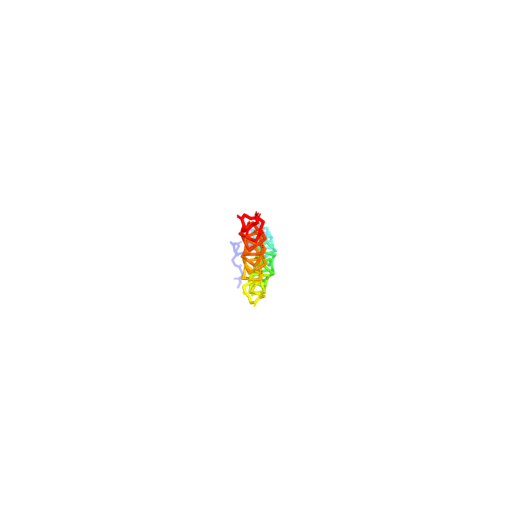 1 71 ? -33.744 3.911 35.004 1.00 64.06 71 GLY A C 1
ATOM 552 O O . GLY A 1 71 ? -33.607 3.698 36.209 1.00 64.06 71 GLY A O 1
ATOM 553 N N . THR A 1 72 ? -34.364 4.990 34.526 1.00 50.97 72 THR A N 1
ATOM 554 C CA . THR A 1 72 ? -35.148 5.977 35.295 1.00 50.97 72 THR A CA 1
ATOM 555 C C . THR A 1 72 ? -36.562 6.034 34.751 1.00 50.97 72 THR A C 1
ATOM 557 O O . THR A 1 72 ? -37.499 6.178 35.564 1.00 50.97 72 THR A O 1
#

Secondary structure (DSSP, 8-state):
---HHHHHHHHHTHIIIIIHHHHHHHHHHHHHHHHHHHHHHHHHTTHHHHHHHHHHHHHHHHHHHHHHHHT-

Foldseek 3Di:
DQDPVNVCCVPPPCVVCVVVVVVVVVVVVVVVVVVVVVVVCVVVVCVVVVVVVVVVVVVVVVVVVVVVVVVD

Mean predicted aligned error: 11.29 Å

Radius of gyration: 29.92 Å; Cα contacts (8 Å, |Δi|>4): 8; chains: 1; bounding box: 68×12×78 Å

Sequence (72 aa):
MMSLAKQMYDYYVKPYLGEKGQDMVEYALMLAIIVGIGWLIYQQSGIANSINNVFTNASNLMEKANNQSAGT

pLDDT: mean 85.31, std 10.74, range [50.97, 97.25]